Protein AF-K7FMJ0-F1 (afdb_monomer_lite)

Structure (mmCIF, N/CA/C/O backbone):
data_AF-K7FMJ0-F1
#
_entry.id   AF-K7FMJ0-F1
#
loop_
_atom_site.group_PDB
_atom_site.id
_atom_site.type_symbol
_atom_site.label_atom_id
_atom_site.label_alt_id
_atom_site.label_comp_id
_atom_site.label_asym_id
_atom_site.label_entity_id
_atom_site.label_seq_id
_atom_site.pdbx_PDB_ins_code
_atom_site.Cartn_x
_atom_site.Cartn_y
_atom_site.Cartn_z
_atom_site.occupancy
_atom_site.B_iso_or_equiv
_atom_site.auth_seq_id
_atom_site.auth_comp_id
_atom_site.auth_asym_id
_atom_site.auth_atom_id
_atom_site.pdbx_PDB_model_num
ATOM 1 N N . MET A 1 1 ? 12.274 23.762 14.137 1.00 45.66 1 MET A N 1
ATOM 2 C CA . MET A 1 1 ? 11.208 22.939 13.526 1.00 45.66 1 MET A CA 1
ATOM 3 C C . MET A 1 1 ? 11.725 22.469 12.176 1.00 45.66 1 MET A C 1
ATOM 5 O O . MET A 1 1 ? 11.954 23.312 11.321 1.00 45.66 1 MET A O 1
ATOM 9 N N . LYS A 1 2 ? 12.030 21.178 11.998 1.00 53.50 2 LYS A N 1
ATOM 10 C CA . LYS A 1 2 ? 12.343 20.658 10.659 1.00 53.50 2 LYS A CA 1
ATOM 11 C C . LYS A 1 2 ? 11.008 20.510 9.930 1.00 53.50 2 LYS A C 1
ATOM 13 O O . LYS A 1 2 ? 10.194 19.694 10.347 1.00 53.50 2 LYS A O 1
ATOM 18 N N . GLY A 1 3 ? 10.753 21.351 8.930 1.00 58.81 3 GLY A N 1
ATOM 19 C CA . GLY A 1 3 ? 9.608 21.164 8.040 1.00 58.81 3 GLY A CA 1
ATOM 20 C C . GLY A 1 3 ? 9.748 19.816 7.339 1.00 58.81 3 GLY A C 1
ATOM 21 O O . GLY A 1 3 ? 10.841 19.481 6.881 1.00 58.81 3 GLY A O 1
ATOM 22 N N . ALA A 1 4 ? 8.681 19.019 7.316 1.00 72.31 4 ALA A N 1
ATOM 23 C CA . ALA A 1 4 ? 8.674 17.780 6.553 1.00 72.31 4 ALA A CA 1
ATOM 24 C C . ALA A 1 4 ? 8.870 18.127 5.070 1.00 72.31 4 ALA A C 1
ATOM 26 O O . ALA A 1 4 ? 8.120 18.928 4.513 1.00 72.31 4 ALA A O 1
ATOM 27 N N . ILE A 1 5 ? 9.901 17.561 4.445 1.00 76.56 5 ILE A N 1
ATOM 28 C CA . ILE A 1 5 ? 10.086 17.663 2.998 1.00 76.56 5 ILE A CA 1
ATOM 29 C C . ILE A 1 5 ? 8.992 16.803 2.368 1.00 76.56 5 ILE A C 1
ATOM 31 O O . ILE A 1 5 ? 8.960 15.591 2.583 1.00 76.56 5 ILE A O 1
ATOM 35 N N . TYR A 1 6 ? 8.084 17.429 1.621 1.00 80.88 6 TYR A N 1
ATOM 36 C CA . 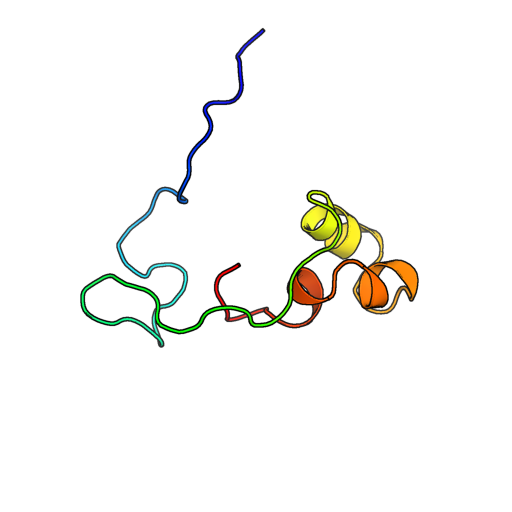TYR A 1 6 ? 7.105 16.696 0.828 1.00 80.88 6 TYR A CA 1
ATOM 37 C C . TYR A 1 6 ? 7.846 15.955 -0.284 1.00 80.88 6 TYR A C 1
ATOM 39 O O . TYR A 1 6 ? 8.464 16.572 -1.152 1.00 80.88 6 TYR A O 1
ATOM 47 N N . THR A 1 7 ? 7.817 14.629 -0.221 1.00 85.00 7 THR A N 1
ATOM 48 C CA . THR A 1 7 ? 8.367 13.759 -1.255 1.00 85.00 7 THR A CA 1
ATOM 49 C C . THR A 1 7 ? 7.183 13.175 -2.022 1.00 85.00 7 THR A C 1
ATOM 51 O O . THR A 1 7 ? 6.402 12.433 -1.434 1.00 85.00 7 THR A O 1
ATOM 54 N N . PRO A 1 8 ? 6.988 13.542 -3.304 1.00 85.25 8 PRO A N 1
ATOM 55 C CA . PRO A 1 8 ? 5.846 13.054 -4.081 1.00 85.25 8 PRO A CA 1
ATOM 56 C C . PRO A 1 8 ? 5.938 11.551 -4.369 1.00 85.25 8 PRO A C 1
ATOM 58 O O . PRO A 1 8 ? 4.925 10.923 -4.645 1.00 85.25 8 PRO A O 1
ATOM 61 N N . TYR A 1 9 ? 7.144 10.982 -4.282 1.00 87.31 9 TYR A N 1
ATOM 62 C CA . TYR A 1 9 ? 7.408 9.562 -4.464 1.00 87.31 9 TYR A CA 1
ATOM 63 C C . TYR A 1 9 ? 8.402 9.074 -3.417 1.00 87.31 9 TYR A C 1
ATOM 65 O O . TYR A 1 9 ? 9.273 9.822 -2.957 1.00 87.31 9 TYR A O 1
ATOM 73 N N . LYS A 1 10 ? 8.279 7.796 -3.066 1.00 88.56 10 LYS A N 1
ATOM 74 C CA . LYS A 1 10 ? 9.217 7.113 -2.182 1.00 88.56 10 LYS A CA 1
ATOM 75 C C . LYS A 1 10 ? 10.574 6.970 -2.874 1.00 88.56 10 LYS A C 1
ATOM 77 O O . LYS A 1 10 ? 10.655 6.651 -4.055 1.00 88.56 10 LYS A O 1
ATOM 82 N N . ILE A 1 11 ? 11.643 7.209 -2.120 1.00 92.38 11 ILE A N 1
ATOM 83 C CA . ILE A 1 11 ? 13.016 7.014 -2.594 1.00 92.38 11 ILE A CA 1
ATOM 84 C C . ILE A 1 11 ? 13.309 5.511 -2.649 1.00 92.38 11 ILE A C 1
ATOM 86 O O . ILE A 1 11 ? 13.071 4.805 -1.669 1.00 92.38 11 ILE A O 1
ATOM 90 N N . GLY A 1 12 ? 13.863 5.041 -3.765 1.00 93.56 12 GLY A N 1
ATOM 91 C CA . GLY A 1 12 ? 14.265 3.650 -3.948 1.00 93.56 12 GLY A CA 1
ATOM 92 C C . GLY A 1 12 ? 14.651 3.347 -5.392 1.00 93.56 12 GLY A C 1
ATOM 93 O O . GLY A 1 12 ? 14.573 4.219 -6.260 1.00 93.56 12 GLY A O 1
ATOM 94 N N . ASP A 1 13 ? 15.052 2.099 -5.633 1.00 97.25 13 ASP A N 1
ATOM 95 C CA . ASP A 1 13 ? 15.287 1.599 -6.985 1.00 97.25 13 ASP A CA 1
ATOM 96 C C . ASP A 1 13 ? 13.963 1.524 -7.766 1.00 97.25 13 ASP A C 1
ATOM 98 O O . ASP A 1 13 ? 12.908 1.267 -7.159 1.00 97.25 13 ASP A O 1
ATOM 102 N N . PRO A 1 14 ? 13.995 1.713 -9.102 1.00 96.31 14 PRO A N 1
ATOM 103 C CA . PRO A 1 14 ? 12.810 1.587 -9.941 1.00 96.31 14 PRO A CA 1
ATOM 104 C C . PRO A 1 14 ? 12.069 0.271 -9.681 1.00 96.31 14 PRO A C 1
ATOM 106 O O . PRO A 1 14 ? 12.677 -0.796 -9.638 1.00 96.31 14 PRO A O 1
ATOM 109 N N . CYS A 1 15 ? 10.749 0.356 -9.509 1.00 96.31 15 CYS A N 1
ATOM 110 C CA . CYS A 1 15 ? 9.856 -0.782 -9.272 1.00 96.31 15 CYS A CA 1
ATOM 111 C C . CYS A 1 15 ? 10.146 -1.648 -8.026 1.00 96.31 15 CYS A C 1
ATOM 113 O O . CYS A 1 15 ? 9.591 -2.741 -7.916 1.00 96.31 15 CYS A O 1
ATOM 115 N N . SER A 1 16 ? 10.939 -1.175 -7.057 1.00 95.44 16 SER A N 1
ATOM 116 C CA . SER A 1 16 ? 11.216 -1.926 -5.814 1.00 95.44 16 SER A CA 1
ATOM 117 C C . SER A 1 16 ? 9.956 -2.317 -5.023 1.00 95.44 16 SER A C 1
ATOM 119 O O . SER A 1 16 ? 9.933 -3.375 -4.399 1.00 95.44 16 SER A O 1
ATOM 121 N N . ASP A 1 17 ? 8.887 -1.519 -5.102 1.00 95.00 17 ASP A N 1
ATOM 122 C CA . ASP A 1 17 ? 7.589 -1.804 -4.470 1.00 95.00 17 ASP A CA 1
ATOM 123 C C . ASP A 1 17 ? 6.626 -2.630 -5.360 1.00 95.00 17 ASP A C 1
ATOM 125 O O . ASP A 1 17 ? 5.554 -3.035 -4.907 1.00 95.00 17 ASP A O 1
ATOM 129 N N . CYS A 1 18 ? 6.972 -2.885 -6.628 1.00 96.12 18 CYS A N 1
ATOM 130 C CA . CYS A 1 18 ? 6.112 -3.550 -7.617 1.00 96.12 18 CYS A CA 1
ATOM 131 C C . CYS A 1 18 ? 6.897 -4.482 -8.575 1.00 96.12 18 CYS A C 1
ATOM 133 O O . CYS A 1 18 ? 6.769 -4.357 -9.797 1.00 96.12 18 CYS A O 1
ATOM 135 N N . PRO A 1 19 ? 7.695 -5.441 -8.066 1.00 95.88 19 PRO A N 1
ATOM 136 C CA . PRO A 1 19 ? 8.605 -6.241 -8.895 1.00 95.88 19 PRO A CA 1
ATOM 137 C C . PRO A 1 19 ? 7.886 -7.052 -9.986 1.00 95.88 19 PRO A C 1
ATOM 139 O O . PRO A 1 19 ? 8.416 -7.209 -11.082 1.00 95.88 19 PRO A O 1
ATOM 142 N N . ASP A 1 20 ? 6.658 -7.499 -9.713 1.00 96.31 20 ASP A N 1
ATOM 143 C CA . ASP A 1 20 ? 5.854 -8.311 -10.636 1.00 96.31 20 ASP A CA 1
ATOM 144 C C . ASP A 1 20 ? 4.955 -7.479 -11.572 1.00 96.31 20 ASP A C 1
ATOM 146 O O . ASP A 1 20 ? 4.209 -8.034 -12.378 1.00 96.31 20 ASP A O 1
ATOM 150 N N . ALA A 1 21 ? 4.979 -6.147 -11.459 1.00 97.06 21 ALA A N 1
ATOM 151 C CA . ALA A 1 21 ? 4.089 -5.241 -12.188 1.00 97.06 21 ALA A CA 1
ATOM 152 C C . ALA A 1 21 ? 4.831 -3.994 -12.691 1.00 97.06 21 ALA A C 1
ATOM 154 O O . ALA A 1 21 ? 4.344 -2.870 -12.555 1.00 97.06 21 ALA A O 1
ATOM 155 N N . CYS A 1 22 ? 6.011 -4.196 -13.273 1.00 97.69 22 CYS A N 1
ATOM 156 C CA . CYS A 1 22 ? 6.883 -3.132 -13.755 1.00 97.69 22 CYS A CA 1
ATOM 157 C C . CYS A 1 22 ? 6.880 -3.043 -15.286 1.00 97.69 22 CYS A C 1
ATOM 159 O O . CYS A 1 22 ? 7.149 -4.032 -15.968 1.00 97.69 22 CYS A O 1
ATOM 161 N N . ASP A 1 23 ? 6.653 -1.845 -15.816 1.00 98.19 23 ASP A N 1
ATOM 162 C CA . ASP A 1 23 ? 6.843 -1.514 -17.227 1.00 98.19 23 ASP A CA 1
ATOM 163 C C . ASP A 1 23 ? 7.805 -0.327 -17.337 1.00 98.19 23 ASP A C 1
ATOM 165 O O . ASP A 1 23 ? 7.477 0.792 -16.948 1.00 98.19 23 ASP A O 1
ATOM 169 N N . ASN A 1 24 ? 9.028 -0.576 -17.817 1.00 96.94 24 ASN A N 1
ATOM 170 C CA . ASN A 1 24 ? 10.050 0.454 -18.037 1.00 96.94 24 ASN A CA 1
ATOM 171 C C . ASN A 1 24 ? 10.286 1.393 -16.829 1.00 96.94 24 ASN A C 1
ATOM 173 O O . ASN A 1 24 ? 10.474 2.599 -16.985 1.00 96.94 24 ASN A O 1
ATOM 177 N N . GLY A 1 25 ? 10.289 0.841 -15.609 1.00 95.44 25 GLY A N 1
ATOM 178 C CA . GLY A 1 25 ? 10.496 1.600 -14.369 1.00 95.44 25 GLY A CA 1
ATOM 179 C C . GLY A 1 25 ? 9.226 2.220 -13.774 1.00 95.44 25 GLY A C 1
ATOM 180 O O . GLY A 1 25 ? 9.313 2.890 -12.744 1.00 95.44 25 GLY A O 1
ATOM 181 N N . LEU A 1 26 ? 8.060 1.986 -14.382 1.00 96.50 26 LEU A N 1
ATOM 182 C CA . LEU A 1 26 ? 6.756 2.423 -13.890 1.00 96.50 26 LEU A CA 1
ATOM 183 C C . LEU A 1 26 ? 5.956 1.234 -13.352 1.00 96.50 26 LEU A C 1
ATOM 185 O O . LEU A 1 26 ? 5.816 0.206 -14.013 1.00 96.50 26 LEU A O 1
ATOM 189 N N . CYS A 1 27 ? 5.389 1.391 -12.159 1.00 97.31 27 CYS A N 1
ATOM 190 C CA . CYS A 1 27 ? 4.445 0.422 -11.620 1.00 97.31 27 CYS A CA 1
ATOM 191 C C . CYS A 1 27 ? 3.119 0.467 -12.395 1.00 97.31 27 CYS A C 1
ATOM 193 O O . CYS A 1 27 ? 2.580 1.540 -12.662 1.00 97.31 27 CYS A O 1
ATOM 195 N N . THR A 1 28 ? 2.562 -0.702 -12.707 1.00 97.50 28 THR A N 1
ATOM 196 C CA . THR A 1 28 ? 1.323 -0.876 -13.495 1.00 97.50 28 THR A CA 1
ATOM 197 C C . THR A 1 28 ? 0.180 -1.498 -12.686 1.00 97.50 28 THR A C 1
ATOM 199 O O . THR A 1 28 ? -0.860 -1.876 -13.223 1.00 97.50 28 THR A O 1
ATOM 202 N N . ASN A 1 29 ? 0.350 -1.578 -11.368 1.00 96.94 29 ASN A N 1
ATOM 203 C CA . ASN A 1 29 ? -0.574 -2.162 -10.399 1.00 96.94 29 ASN A CA 1
ATOM 204 C C . ASN A 1 29 ? -1.175 -1.102 -9.449 1.00 96.94 29 ASN A C 1
ATOM 206 O O . ASN A 1 29 ? -0.987 -1.213 -8.234 1.00 96.94 29 ASN A O 1
ATOM 210 N N . PRO A 1 30 ? -1.906 -0.082 -9.939 1.00 96.56 30 PRO A N 1
ATOM 211 C CA . PRO A 1 30 ? -2.520 0.906 -9.059 1.00 96.56 30 PRO A CA 1
ATOM 212 C C . PRO A 1 30 ? -3.606 0.273 -8.178 1.00 96.56 30 PRO A C 1
ATOM 214 O O . PRO A 1 30 ? -4.347 -0.631 -8.591 1.00 96.56 30 PRO A O 1
ATOM 217 N N . CYS A 1 31 ? -3.718 0.763 -6.949 1.00 96.88 31 CYS A N 1
ATOM 218 C CA . CYS A 1 31 ? -4.845 0.494 -6.076 1.00 96.88 31 CYS A CA 1
ATOM 219 C C . CYS A 1 31 ? -6.081 1.222 -6.619 1.00 96.88 31 CYS A C 1
ATOM 221 O O . CYS A 1 31 ? -6.014 2.385 -6.990 1.00 96.88 31 CYS A O 1
ATOM 223 N N . LEU A 1 32 ? -7.217 0.526 -6.678 1.00 96.06 32 LEU A N 1
ATOM 224 C CA . LEU A 1 32 ? -8.485 1.107 -7.148 1.00 96.06 32 LEU A CA 1
ATOM 225 C C . LEU A 1 32 ? -9.359 1.624 -6.000 1.00 96.06 32 LEU A C 1
ATOM 227 O O . LEU A 1 32 ? -10.474 2.086 -6.222 1.00 96.06 32 LEU A O 1
ATOM 231 N N . TYR A 1 33 ? -8.871 1.483 -4.773 1.00 96.06 33 TYR A N 1
ATOM 232 C CA . TYR A 1 33 ? -9.512 1.989 -3.577 1.00 96.06 33 TYR A CA 1
ATOM 233 C C . TYR A 1 33 ? -8.690 3.150 -3.050 1.00 96.06 33 TYR A C 1
ATOM 235 O O . TYR A 1 33 ? -7.477 3.201 -3.239 1.00 96.06 33 TYR A O 1
ATOM 243 N N . GLU A 1 34 ? -9.345 4.030 -2.310 1.00 95.69 34 GLU A N 1
ATOM 244 C CA . GLU A 1 34 ? -8.678 5.111 -1.604 1.00 95.69 34 GLU A CA 1
ATOM 245 C C . GLU A 1 34 ? -8.948 5.001 -0.108 1.00 95.69 34 GLU A C 1
ATOM 247 O O . GLU A 1 34 ? -9.974 4.474 0.340 1.00 95.69 34 GLU A O 1
ATOM 252 N N . ASP A 1 35 ? -7.997 5.502 0.669 1.00 96.81 35 ASP A N 1
ATOM 253 C CA . ASP A 1 35 ? -8.181 5.708 2.092 1.00 96.81 35 ASP A CA 1
ATOM 254 C C . ASP A 1 35 ? -8.820 7.076 2.319 1.00 96.81 35 ASP A C 1
ATOM 256 O O . ASP A 1 35 ? -8.398 8.087 1.766 1.00 96.81 35 ASP A O 1
ATOM 260 N N . THR A 1 36 ? -9.831 7.122 3.181 1.00 97.69 36 THR A N 1
ATOM 261 C CA . THR A 1 36 ? -10.489 8.380 3.559 1.00 97.69 36 THR A CA 1
ATOM 262 C C . THR A 1 36 ? -9.573 9.260 4.415 1.00 97.69 36 THR A C 1
ATOM 264 O O . THR A 1 36 ? -9.708 10.482 4.418 1.00 97.69 36 THR A O 1
ATOM 267 N N . TYR A 1 37 ? -8.651 8.651 5.167 1.00 95.25 37 TYR A N 1
ATOM 268 C CA . TYR A 1 37 ? -7.762 9.349 6.090 1.00 95.25 37 TYR A CA 1
ATOM 269 C C . TYR A 1 37 ? -6.298 9.032 5.795 1.00 95.25 37 TYR A C 1
ATOM 271 O O . TYR A 1 37 ? -5.919 7.876 5.642 1.00 95.25 37 TYR A O 1
ATOM 279 N N . SER A 1 38 ? -5.440 10.049 5.850 1.00 93.00 38 SER A N 1
ATOM 280 C CA . SER A 1 38 ? -3.988 9.884 5.703 1.00 93.00 38 SER A CA 1
ATOM 281 C C . SER A 1 38 ? -3.342 9.053 6.822 1.00 93.00 38 SER A C 1
ATOM 283 O O . SER A 1 38 ? -2.265 8.498 6.629 1.00 93.00 38 SER A O 1
ATOM 285 N N . LEU A 1 39 ? -3.998 8.930 7.984 1.00 95.38 39 LEU A N 1
ATOM 286 C CA . LEU A 1 39 ? -3.560 8.076 9.097 1.00 95.38 39 LEU A CA 1
ATOM 287 C C . LEU A 1 39 ? -3.931 6.593 8.924 1.00 95.38 39 LEU A C 1
ATOM 289 O O . LEU A 1 39 ? -3.626 5.785 9.800 1.00 95.38 39 LEU A O 1
ATOM 293 N N . CYS A 1 40 ? -4.580 6.201 7.828 1.00 96.62 40 CYS A N 1
ATOM 294 C CA . CYS A 1 40 ? -5.017 4.821 7.625 1.00 96.62 40 CYS A CA 1
ATOM 295 C C . CYS A 1 40 ? -3.930 3.740 7.782 1.00 96.62 40 CYS A C 1
ATOM 297 O O . CYS A 1 40 ? -4.244 2.719 8.404 1.00 96.62 40 CYS A O 1
ATOM 299 N N . PRO A 1 41 ? -2.661 3.956 7.376 1.00 94.31 41 PRO A N 1
ATOM 300 C CA . PRO A 1 41 ? -1.586 3.007 7.669 1.00 94.31 41 PRO A CA 1
ATOM 301 C C . PRO A 1 41 ? -1.434 2.725 9.173 1.00 94.31 41 PRO A C 1
ATOM 303 O O . PRO A 1 41 ? -1.383 1.573 9.597 1.00 94.31 41 PRO A O 1
ATOM 306 N N . GLN A 1 42 ? -1.483 3.772 10.000 1.00 96.38 42 GLN A N 1
ATOM 307 C CA . GLN A 1 42 ? -1.347 3.673 11.458 1.00 96.38 42 GLN A CA 1
ATOM 308 C C . GLN A 1 42 ? -2.599 3.056 12.095 1.00 96.38 42 GLN A C 1
ATOM 310 O O . GLN A 1 42 ? -2.512 2.239 13.010 1.00 96.38 42 GLN A O 1
ATOM 315 N N . LEU A 1 43 ? -3.785 3.407 11.587 1.00 96.94 43 LEU A N 1
ATOM 316 C CA . LEU A 1 43 ? -5.048 2.839 12.064 1.00 96.94 43 LEU A CA 1
ATOM 317 C C . LEU A 1 43 ? -5.141 1.336 11.769 1.00 96.94 43 LEU A C 1
ATOM 319 O O . LEU A 1 43 ? -5.627 0.578 12.611 1.00 96.94 43 LEU A O 1
ATOM 323 N N . LYS A 1 44 ? -4.649 0.894 10.606 1.00 96.94 44 LYS A N 1
ATOM 324 C CA . LYS A 1 44 ? -4.549 -0.527 10.258 1.00 96.94 44 LYS A CA 1
ATOM 325 C C . LYS A 1 44 ? -3.607 -1.269 11.202 1.00 96.94 44 LYS A C 1
ATOM 327 O O . LYS A 1 44 ? -3.966 -2.356 11.647 1.00 96.94 44 LYS A O 1
ATOM 332 N N . GLU A 1 45 ? -2.445 -0.707 11.523 1.00 96.50 45 GLU A N 1
ATOM 333 C CA . GLU A 1 45 ? -1.503 -1.319 12.471 1.00 96.50 45 GLU A CA 1
ATOM 334 C C . GLU A 1 45 ? -2.106 -1.451 13.875 1.00 96.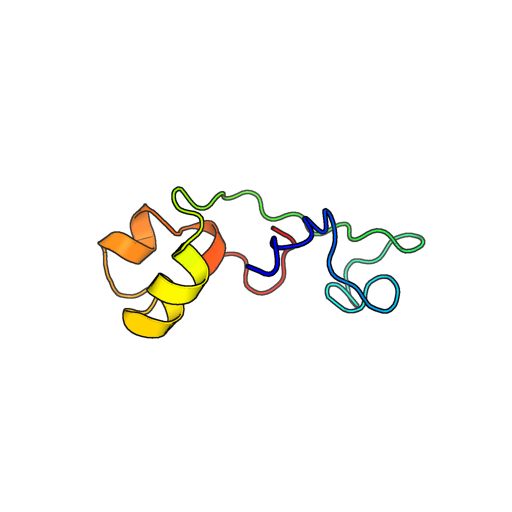50 45 GLU A C 1
ATOM 336 O O . GLU A 1 45 ? -1.973 -2.496 14.510 1.00 96.50 45 GLU A O 1
ATOM 341 N N . GLN A 1 46 ? -2.820 -0.424 14.343 1.00 97.38 46 GLN A N 1
ATOM 342 C CA . GLN A 1 46 ? -3.365 -0.396 15.699 1.00 97.38 46 GLN A CA 1
ATOM 343 C C . GLN A 1 46 ? -4.627 -1.254 15.873 1.00 97.38 46 GLN A C 1
ATOM 345 O O . GLN A 1 46 ? -4.790 -1.916 16.898 1.00 97.38 46 GLN A O 1
ATOM 350 N N . TYR A 1 47 ? -5.546 -1.220 14.905 1.00 97.06 47 TYR A N 1
ATOM 351 C CA . TYR A 1 47 ? -6.881 -1.813 15.054 1.00 97.06 47 TYR A CA 1
ATOM 352 C C . TYR A 1 47 ? -7.158 -2.974 14.102 1.00 97.06 47 TYR A C 1
ATOM 354 O O . TYR A 1 47 ? -8.162 -3.669 1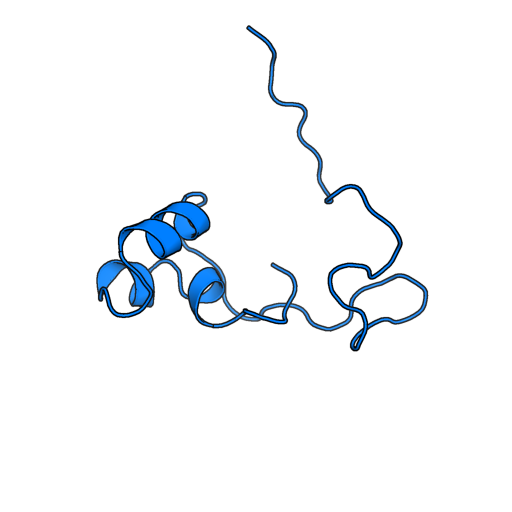4.279 1.00 97.06 47 TYR A O 1
ATOM 362 N N . THR A 1 48 ? -6.273 -3.226 13.134 1.00 96.88 48 THR A N 1
ATOM 363 C CA . THR A 1 48 ? -6.421 -4.229 12.067 1.00 96.88 48 THR A CA 1
ATOM 364 C C . THR A 1 48 ? -7.625 -3.986 11.149 1.00 96.88 48 THR A C 1
ATOM 366 O O . THR A 1 48 ? -8.532 -3.207 11.437 1.00 96.88 48 THR A O 1
ATOM 369 N N . CYS A 1 49 ? -7.674 -4.712 10.033 1.00 97.25 49 CYS A N 1
ATOM 370 C CA . CYS A 1 49 ? -8.790 -4.643 9.085 1.00 97.25 49 CYS A CA 1
ATOM 371 C C . CYS A 1 49 ? -10.073 -5.338 9.573 1.00 97.25 49 CYS A C 1
ATOM 373 O O . CYS A 1 49 ? -11.115 -5.195 8.941 1.00 97.25 49 CYS A O 1
ATOM 375 N N . ASN A 1 50 ? -10.031 -6.048 10.708 1.00 97.06 50 ASN A N 1
ATOM 376 C CA . ASN A 1 50 ? -11.230 -6.617 11.333 1.00 97.06 50 ASN A CA 1
ATOM 377 C C . ASN A 1 50 ? -12.071 -5.549 12.051 1.00 97.06 50 ASN A C 1
ATOM 379 O O . ASN A 1 50 ? -13.255 -5.760 12.327 1.00 97.06 50 ASN A O 1
ATOM 383 N N . ASN A 1 51 ? -11.481 -4.390 12.361 1.00 97.94 51 ASN A N 1
ATOM 384 C CA . ASN A 1 51 ? -12.215 -3.269 12.922 1.00 97.94 51 ASN A CA 1
ATOM 385 C C . ASN A 1 51 ? -13.113 -2.633 11.847 1.00 97.94 51 ASN A C 1
ATOM 387 O O . ASN A 1 51 ? -12.638 -2.204 10.798 1.00 97.94 51 ASN A O 1
ATOM 391 N N . ARG A 1 52 ? -14.419 -2.517 12.130 1.00 97.62 52 ARG A N 1
ATOM 392 C CA . ARG A 1 52 ? -15.415 -1.982 11.180 1.00 97.62 52 ARG A CA 1
ATOM 393 C C . ARG A 1 52 ? -15.111 -0.559 10.707 1.00 97.62 52 ARG A C 1
ATOM 395 O O . ARG A 1 52 ? -15.438 -0.227 9.572 1.00 97.62 52 ARG A O 1
ATOM 402 N N . PHE A 1 53 ? -14.526 0.278 11.563 1.00 97.62 53 PHE A N 1
ATOM 403 C CA . PHE A 1 53 ? -14.132 1.635 11.195 1.00 97.62 53 P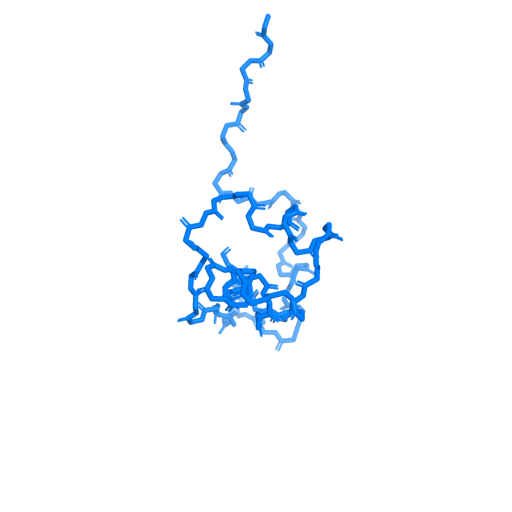HE A CA 1
ATOM 404 C C . PHE A 1 53 ? -12.986 1.603 10.182 1.00 97.62 53 PHE A C 1
ATOM 406 O O . PHE A 1 53 ? -13.095 2.206 9.118 1.00 97.62 53 PHE A O 1
ATOM 413 N N . VAL A 1 54 ? -11.931 0.836 10.467 1.00 97.81 54 VAL A N 1
ATOM 414 C CA . VAL A 1 54 ? -10.780 0.695 9.561 1.00 97.81 54 VAL A CA 1
ATOM 415 C C . VAL A 1 54 ? -11.214 0.074 8.238 1.00 97.81 54 VAL A C 1
ATOM 417 O O . VAL A 1 54 ? -10.896 0.609 7.185 1.00 97.81 54 VAL A O 1
ATOM 420 N N . LEU A 1 55 ? -12.024 -0.983 8.268 1.00 96.69 55 LEU A N 1
ATOM 421 C CA . LEU A 1 55 ? -12.507 -1.632 7.050 1.00 96.69 55 LEU A CA 1
ATOM 422 C C . LEU A 1 55 ? -13.299 -0.682 6.139 1.00 96.69 55 LEU A C 1
ATOM 424 O O . LEU A 1 55 ? -13.247 -0.819 4.921 1.00 96.69 55 LEU A O 1
ATOM 428 N N . LYS A 1 56 ? -14.046 0.263 6.724 1.00 97.56 56 LYS A N 1
ATOM 429 C CA . LYS A 1 56 ? -14.896 1.202 5.984 1.00 97.56 56 LYS A CA 1
ATOM 430 C C . LYS A 1 56 ? -14.133 2.413 5.451 1.00 97.56 56 LYS A C 1
ATOM 432 O O . LYS A 1 56 ? -14.440 2.871 4.357 1.00 97.56 56 LYS A O 1
ATOM 437 N N . TYR A 1 57 ? -13.207 2.958 6.235 1.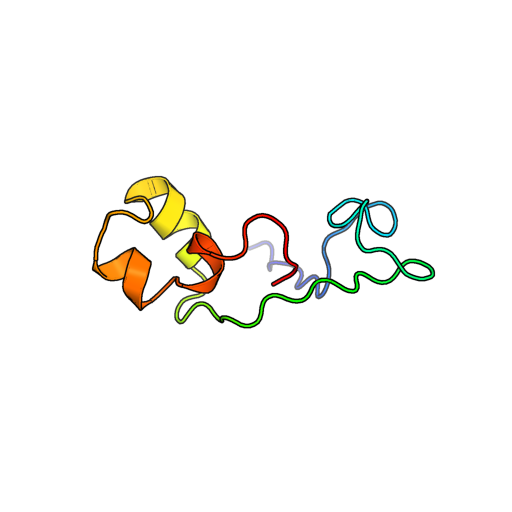00 97.81 57 TYR A N 1
ATOM 438 C CA . TYR A 1 57 ? -12.550 4.233 5.925 1.00 97.81 57 TYR A CA 1
ATOM 439 C C . TYR A 1 57 ? -11.106 4.080 5.443 1.00 97.81 57 TYR A C 1
ATOM 441 O O . TYR A 1 57 ? -10.559 5.019 4.877 1.00 97.81 57 TYR A O 1
ATOM 449 N N . CYS A 1 58 ? -10.500 2.911 5.635 1.00 97.56 58 CYS A N 1
ATOM 450 C CA . CYS A 1 58 ? -9.130 2.592 5.240 1.00 97.56 58 CYS A CA 1
ATOM 451 C C . CYS A 1 58 ? -9.109 1.406 4.268 1.00 97.56 58 CYS A C 1
ATOM 453 O O . CYS A 1 58 ? -8.389 0.419 4.454 1.00 97.56 58 CYS A O 1
ATOM 455 N N . VAL A 1 59 ? -9.994 1.468 3.269 1.00 97.00 59 VAL A N 1
ATOM 456 C CA . VAL A 1 59 ? -10.263 0.366 2.338 1.00 97.00 59 VAL A CA 1
ATOM 457 C C . VAL A 1 59 ? -9.004 -0.003 1.566 1.00 97.00 59 VAL A C 1
ATOM 459 O O . VAL A 1 59 ? -8.692 -1.185 1.426 1.00 97.00 59 VAL A O 1
ATOM 462 N N . ALA A 1 60 ? -8.263 0.998 1.104 1.00 97.44 60 ALA A N 1
ATOM 463 C CA . ALA A 1 60 ? -7.066 0.805 0.311 1.00 97.44 60 ALA A CA 1
ATOM 464 C C . ALA A 1 60 ? -5.938 0.216 1.161 1.00 97.44 60 ALA A C 1
ATOM 466 O O . ALA A 1 60 ? -5.423 -0.850 0.818 1.00 97.44 60 ALA A O 1
ATOM 467 N N . SER A 1 61 ? -5.691 0.775 2.348 1.00 96.00 61 SER A N 1
ATOM 468 C CA . SER A 1 61 ? -4.764 0.196 3.328 1.00 96.00 61 SER A CA 1
ATOM 469 C C . SER A 1 61 ? -5.075 -1.280 3.619 1.00 96.00 61 SER A C 1
ATOM 471 O O . SER A 1 61 ? -4.161 -2.087 3.814 1.00 96.00 61 SER A O 1
ATOM 473 N N . CYS A 1 62 ? -6.353 -1.667 3.653 1.00 96.06 62 CYS A N 1
ATOM 474 C CA . CYS A 1 62 ? -6.767 -3.040 3.941 1.00 96.06 62 CYS A CA 1
ATOM 475 C C . CYS A 1 62 ? -6.742 -3.996 2.745 1.00 96.06 62 CYS A C 1
ATOM 477 O O . CYS A 1 62 ? -6.426 -5.170 2.934 1.00 96.06 62 CYS A O 1
ATOM 479 N N . GLN A 1 63 ? -7.074 -3.531 1.542 1.00 94.75 63 GLN A N 1
ATOM 480 C CA . GLN A 1 63 ? -7.275 -4.397 0.373 1.00 94.75 63 GLN A CA 1
ATOM 481 C C . GLN A 1 63 ? -6.127 -4.347 -0.643 1.00 94.75 63 GLN A C 1
ATOM 483 O O . GLN A 1 63 ? -5.981 -5.267 -1.445 1.00 94.75 63 GLN A O 1
ATOM 488 N N . CYS A 1 64 ? -5.297 -3.306 -0.624 1.00 95.06 64 CYS A N 1
ATOM 489 C CA . CYS A 1 64 ? -4.247 -3.075 -1.615 1.00 95.06 64 CYS A CA 1
ATOM 490 C C . CYS A 1 64 ? -2.858 -3.464 -1.103 1.00 95.06 64 CYS A C 1
ATOM 492 O O . CYS A 1 64 ? -1.921 -2.680 -1.151 1.00 95.06 64 CYS A O 1
ATOM 494 N N . THR A 1 65 ? -2.694 -4.703 -0.634 1.00 89.31 65 THR A N 1
ATOM 495 C CA . THR A 1 65 ? -1.412 -5.169 -0.070 1.00 89.31 65 THR A CA 1
ATOM 496 C C . THR A 1 65 ? -0.289 -5.317 -1.096 1.00 89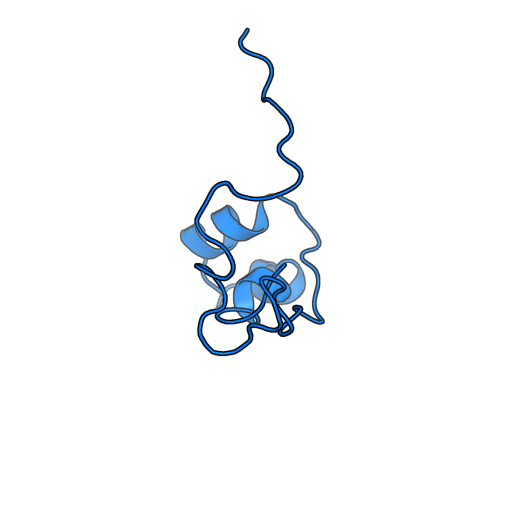.31 65 THR A C 1
ATOM 498 O O . THR A 1 65 ? 0.873 -5.340 -0.711 1.00 89.31 65 THR A O 1
ATOM 501 N N . THR A 1 66 ? -0.621 -5.442 -2.382 1.00 91.56 66 THR A N 1
ATOM 502 C CA . THR A 1 66 ? 0.342 -5.615 -3.487 1.00 91.56 66 THR A CA 1
ATOM 503 C C . THR A 1 66 ? 0.146 -4.578 -4.594 1.00 91.56 66 THR A C 1
ATOM 505 O O . THR A 1 66 ? 0.538 -4.814 -5.737 1.00 91.56 66 THR A O 1
ATOM 508 N N . LYS A 1 67 ? -0.540 -3.469 -4.299 1.00 94.50 67 LYS A N 1
ATOM 509 C CA . LYS A 1 67 ? -0.877 -2.415 -5.263 1.00 94.50 67 LYS A CA 1
ATOM 510 C C . LYS A 1 67 ? -0.342 -1.074 -4.773 1.00 94.50 67 LYS A C 1
ATOM 512 O O . LYS A 1 67 ? -0.254 -0.862 -3.568 1.00 94.50 67 LYS A O 1
ATOM 517 N N . ILE A 1 68 ? -0.016 -0.179 -5.699 1.00 92.38 68 ILE A N 1
ATOM 518 C CA . ILE A 1 68 ? 0.498 1.160 -5.381 1.00 92.38 68 ILE A CA 1
ATOM 519 C C . ILE A 1 68 ? -0.663 2.092 -5.015 1.00 92.38 68 ILE A C 1
ATOM 521 O O . ILE A 1 68 ? -1.648 2.148 -5.753 1.00 92.38 68 ILE A O 1
ATOM 525 N N . GLN A 1 69 ? -0.547 2.791 -3.883 1.00 82.88 69 GLN A N 1
ATOM 526 C CA . GLN A 1 69 ? -1.461 3.847 -3.420 1.00 82.88 69 GLN A CA 1
ATOM 527 C C . GLN A 1 69 ? -0.851 5.231 -3.622 1.00 82.88 69 GLN A C 1
ATOM 529 O O . GLN A 1 69 ? 0.394 5.337 -3.527 1.00 82.88 69 GLN A O 1
#

pLDDT: mean 92.64, std 9.94, range [45.66, 98.19]

Sequence (69 aa):
MKGAIYTPYKIGDPCSDCPDACDNGLCTNPCLYEDTYSLCPQLKEQYTCNNRFVLKYCVASCQCTTKIQ

Radius of gyration: 14.08 Å; chains: 1; bounding box: 31×31×34 Å

Organism: Pelodiscus sinensis (NCBI:txid13735)

InterPro domains:
  IPR003582 ShKT domain [PS51670] (31-64)
  IPR013871 Cysteine-rich secretory protein [PF08562] (15-69)
  IPR042076 Crisp-like domain [G3DSA:1.10.10.740] (13-69)

Secondary structure (DSSP, 8-state):
-------SS--SSTTTT-TTSEETTEE--B-S--BSSTTHHHHHHHH-TTSHHHHHHBHHHHH-TTSB-

Foldseek 3Di:
DPDDDDDVDDDDFQCPLAPPQDDPSDGPFAQPDDAQDPCLLVCCVVPNCVDPVSVVRVVCSHPVPSHDD